Protein AF-A0A2K6TNB4-F1 (afdb_monomer)

Sequence (108 aa):
MKGDYFQYLAEVACETFDICRKDATPHPICLGLALNFSVFYYETLNNPELAYRLAMTAFDEAIVELDILNEDAYKDSTLIMQLLRDNLTLWTSDSAGEACDAAEGTEN

pLDDT: mean 72.04, std 14.82, range [33.03, 90.25]

Secondary structure (DSSP, 8-state):
-HHHHHHHHHHHHHHHHHHHHHTT---HHHHHHHHHHHHHHHHTT--HHHHHHHHHHHHHHHHHHGGGS-HHHHHHHHHHHHHHHHHHHHHHHHHHHHTSSSSS----

InterPro domains:
  IPR000308 14-3-3 protein [PR00305] (11-37)
  IPR000308 14-3-3 protein [PR00305] (38-64)
  IPR000308 14-3-3 protein [PR00305] (65-94)
  IPR000308 14-3-3 protein [PTHR18860] (1-94)
  IPR023409 14-3-3 protein, conserved site [PS00797] (74-93)
  IPR023410 14-3-3 domain [PF00244] (24-92)
  IPR023410 14-3-3 domain [SM00101] (1-105)
  IPR036815 14-3-3 domain superfamily [G3DSA:1.20.190.20] (1-104)
  IPR036815 14-3-3 domain superfamily [SSF48445] (1-100)

Organism: Saimiri boliviensis boliviensis (NCBI:txid39432)

Radius of gyration: 16.85 Å; Cα contacts (8 Å, |Δi|>4): 67; chains: 1; bounding box: 38×27×59 Å

Foldseek 3Di:
DVVVVVVVVVVVLVVLLVVCVVVPDCFLVSLVSLLVVLVCCVPVVVNNPVSLVSLVVSLVVLVVCLVVDDPVRNVSSVVSSVSSVVVNVVSVVVVVVVVPPPPPDDDD

Structure (mmCIF, N/CA/C/O backbone):
data_AF-A0A2K6TNB4-F1
#
_entry.id   AF-A0A2K6TNB4-F1
#
loop_
_atom_site.group_PDB
_atom_site.id
_atom_site.type_symbol
_atom_site.label_atom_id
_atom_site.label_alt_id
_atom_site.label_comp_id
_atom_site.label_asym_id
_atom_site.label_entity_id
_atom_site.label_seq_id
_atom_site.pdbx_PDB_ins_code
_atom_site.Cartn_x
_atom_site.Cartn_y
_atom_site.Cartn_z
_atom_site.occupancy
_atom_site.B_iso_or_equiv
_atom_site.auth_seq_id
_atom_site.auth_comp_id
_atom_site.auth_asym_id
_atom_site.auth_atom_id
_atom_site.pdbx_PDB_model_num
ATOM 1 N N . MET A 1 1 ? -22.217 16.832 3.959 1.00 54.66 1 MET A N 1
ATOM 2 C CA . MET A 1 1 ? -21.052 17.738 3.836 1.00 54.66 1 MET A CA 1
ATOM 3 C C . MET A 1 1 ? -19.722 17.060 4.151 1.00 54.66 1 MET A C 1
ATOM 5 O O . MET A 1 1 ? -18.862 17.121 3.292 1.00 54.66 1 MET A O 1
ATOM 9 N N . LYS A 1 2 ? -19.513 16.400 5.307 1.00 49.31 2 LYS A N 1
ATOM 10 C CA . LYS A 1 2 ? -18.299 15.571 5.510 1.00 49.31 2 LYS A CA 1
ATOM 11 C C . LYS A 1 2 ? -18.355 14.250 4.724 1.00 49.31 2 LYS A C 1
ATOM 13 O O . LYS A 1 2 ? -17.411 13.944 4.017 1.00 49.31 2 LYS A O 1
ATOM 18 N N . GLY A 1 3 ? -19.481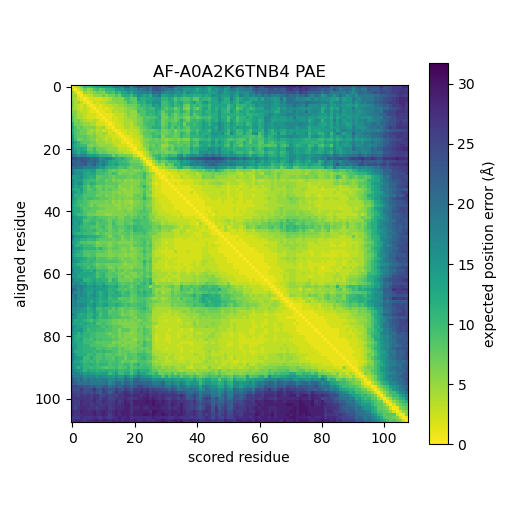 13.529 4.772 1.00 56.03 3 GLY A N 1
ATOM 19 C CA . GLY A 1 3 ? -19.648 12.240 4.075 1.00 56.03 3 GLY A CA 1
ATOM 20 C C . GLY A 1 3 ? -19.425 12.303 2.560 1.00 56.03 3 GLY A C 1
ATOM 21 O O . GLY A 1 3 ? -18.726 11.457 2.020 1.00 56.03 3 GLY A O 1
ATOM 22 N N . ASP A 1 4 ? -19.919 13.355 1.901 1.00 59.84 4 ASP A N 1
ATOM 23 C CA . ASP A 1 4 ? -19.806 13.512 0.443 1.00 59.84 4 ASP A CA 1
ATOM 24 C C . ASP A 1 4 ? -18.353 13.730 -0.015 1.00 59.84 4 ASP A C 1
ATOM 26 O O . ASP A 1 4 ? -17.948 13.224 -1.055 1.00 59.84 4 ASP A O 1
ATOM 30 N N . TYR A 1 5 ? -17.539 14.430 0.786 1.00 63.41 5 TYR A N 1
ATOM 31 C CA . TYR A 1 5 ? -16.116 14.649 0.495 1.00 63.41 5 TYR A CA 1
ATOM 32 C C . TYR A 1 5 ? -15.309 13.349 0.600 1.00 63.41 5 TYR A C 1
ATOM 34 O O . TYR A 1 5 ? -14.402 13.100 -0.189 1.00 63.41 5 TYR A O 1
ATOM 42 N N . PHE A 1 6 ? -15.669 12.495 1.558 1.00 60.25 6 PHE A N 1
ATOM 43 C CA . PHE A 1 6 ? -15.020 11.205 1.768 1.00 60.25 6 PHE A CA 1
ATOM 44 C C . PHE A 1 6 ? -15.434 10.157 0.740 1.00 60.25 6 PHE A C 1
ATOM 46 O O . PHE A 1 6 ? -14.605 9.356 0.319 1.00 60.25 6 PHE A O 1
ATOM 53 N N . GLN A 1 7 ? -16.694 10.182 0.311 1.00 62.06 7 GLN A N 1
ATOM 54 C CA . GLN A 1 7 ? -17.187 9.308 -0.745 1.00 62.06 7 GLN A CA 1
ATOM 55 C C . GLN A 1 7 ? -16.596 9.706 -2.102 1.00 62.06 7 GLN A C 1
ATOM 57 O O . GLN A 1 7 ? -16.140 8.835 -2.833 1.00 62.06 7 GLN A O 1
ATOM 62 N N . TYR A 1 8 ? -16.473 11.011 -2.367 1.00 66.31 8 TYR A N 1
ATOM 63 C CA . TYR A 1 8 ? -15.747 11.533 -3.524 1.00 66.31 8 TYR A CA 1
ATOM 64 C C . TYR A 1 8 ? -14.266 11.132 -3.506 1.00 66.31 8 TYR A C 1
ATOM 66 O O . TYR A 1 8 ? -13.747 10.665 -4.508 1.00 66.31 8 TYR A O 1
ATOM 74 N N . LEU A 1 9 ? -13.579 11.243 -2.363 1.00 61.88 9 LEU A N 1
ATOM 75 C CA . LEU A 1 9 ? -12.187 10.792 -2.238 1.00 61.88 9 LEU A CA 1
ATOM 76 C C . LEU A 1 9 ? -12.029 9.282 -2.442 1.00 61.88 9 LEU A C 1
ATOM 78 O O . LEU A 1 9 ? -11.038 8.865 -3.029 1.00 61.88 9 LEU A O 1
ATOM 82 N N . ALA A 1 10 ? -12.989 8.474 -1.985 1.00 61.94 10 ALA A N 1
ATOM 83 C CA . ALA A 1 10 ? -12.990 7.029 -2.196 1.00 61.94 10 ALA A CA 1
ATOM 84 C C . ALA A 1 10 ? -13.210 6.650 -3.665 1.00 61.94 10 ALA A C 1
ATOM 86 O O . ALA A 1 10 ? -12.543 5.760 -4.188 1.00 61.94 10 ALA A O 1
ATOM 87 N N . GLU A 1 11 ? -14.130 7.344 -4.328 1.00 64.81 11 GLU A N 1
ATOM 88 C CA . GLU A 1 11 ? -14.423 7.170 -5.747 1.00 64.81 11 GLU A CA 1
ATOM 89 C C . GLU A 1 11 ? -13.221 7.597 -6.597 1.00 64.81 11 GLU A C 1
ATOM 91 O O . GLU A 1 11 ? -12.732 6.807 -7.398 1.00 64.81 11 GLU A O 1
ATOM 96 N N . VAL A 1 12 ? -12.635 8.764 -6.306 1.00 64.12 12 VAL A N 1
ATOM 97 C CA . VAL A 1 12 ? -11.394 9.241 -6.935 1.00 64.12 12 VAL A CA 1
ATOM 98 C C . VAL A 1 12 ? -10.226 8.294 -6.661 1.00 64.12 12 VAL A C 1
ATOM 100 O O . VAL A 1 12 ? -9.428 8.051 -7.559 1.00 64.12 12 VAL A O 1
ATOM 103 N N . ALA A 1 13 ? -10.095 7.724 -5.460 1.00 62.69 13 ALA A N 1
ATOM 104 C CA . ALA A 1 13 ? -9.044 6.748 -5.164 1.00 62.69 13 ALA A CA 1
ATOM 105 C C . ALA A 1 13 ? -9.195 5.486 -6.019 1.00 62.69 13 ALA A C 1
ATOM 107 O O . ALA A 1 13 ? -8.214 5.013 -6.587 1.00 62.69 13 ALA A O 1
ATOM 108 N N . CYS A 1 14 ? -10.421 4.975 -6.145 1.00 63.50 14 CYS A N 1
ATOM 109 C CA . CYS A 1 14 ? -10.723 3.812 -6.970 1.00 63.50 14 CYS A CA 1
ATOM 110 C C . CYS A 1 14 ? -10.457 4.106 -8.451 1.00 63.50 14 CYS A C 1
ATOM 112 O O . CYS A 1 14 ? -9.791 3.318 -9.113 1.00 63.50 14 CYS A O 1
ATOM 114 N N . GLU A 1 15 ? -10.863 5.282 -8.935 1.00 61.56 15 GLU A N 1
ATOM 115 C CA . GLU A 1 15 ? -10.576 5.742 -10.295 1.00 61.56 15 GLU A CA 1
ATOM 116 C C . GLU A 1 15 ? -9.076 5.914 -10.545 1.00 61.56 15 GLU A C 1
ATOM 118 O O . GLU A 1 15 ? -8.575 5.483 -11.578 1.00 61.56 15 GLU A O 1
ATOM 123 N N . THR A 1 16 ? -8.328 6.504 -9.609 1.00 61.91 16 THR A N 1
ATOM 124 C CA . THR A 1 16 ? -6.881 6.726 -9.777 1.00 61.91 16 THR A CA 1
ATOM 125 C C . THR A 1 16 ? -6.116 5.405 -9.730 1.00 61.91 16 THR A C 1
ATOM 127 O O . THR A 1 16 ? -5.172 5.209 -10.494 1.00 61.91 16 THR A O 1
ATOM 130 N N . PHE A 1 17 ? -6.554 4.473 -8.883 1.00 65.81 17 PHE A N 1
ATOM 131 C CA . PHE A 1 17 ? -6.022 3.117 -8.833 1.00 65.81 17 PHE A CA 1
ATOM 132 C C . PHE A 1 17 ? -6.339 2.349 -10.124 1.00 65.81 17 PHE A C 1
ATOM 134 O O . PHE A 1 17 ? -5.450 1.735 -10.705 1.00 65.81 17 PHE A O 1
ATOM 141 N N . ASP A 1 18 ? -7.562 2.465 -10.649 1.00 65.38 18 ASP A N 1
ATOM 142 C CA . ASP A 1 18 ? -7.949 1.888 -11.940 1.00 65.38 18 ASP A CA 1
ATOM 143 C C . ASP A 1 18 ? -7.181 2.505 -13.118 1.00 65.38 18 ASP A C 1
ATOM 145 O O . ASP A 1 18 ? -6.876 1.796 -14.078 1.00 65.38 18 ASP A O 1
ATOM 149 N N . ILE A 1 19 ? -6.843 3.798 -13.061 1.00 62.19 19 ILE A N 1
ATOM 150 C CA . ILE A 1 19 ? -5.979 4.466 -14.046 1.00 62.19 19 ILE A CA 1
ATOM 151 C C . ILE A 1 19 ? -4.563 3.885 -13.976 1.00 62.19 19 ILE A C 1
ATOM 153 O O . ILE A 1 19 ? -4.037 3.469 -15.006 1.00 62.19 19 ILE A O 1
ATOM 157 N N . CYS A 1 20 ? -3.986 3.759 -12.777 1.00 63.62 20 CYS A N 1
ATOM 158 C CA . CYS A 1 20 ? -2.696 3.091 -12.576 1.00 63.62 20 CYS A CA 1
ATOM 159 C C . CYS A 1 20 ? -2.703 1.642 -13.091 1.00 63.62 20 CYS A C 1
ATOM 161 O O . CYS A 1 20 ? -1.736 1.199 -13.706 1.00 63.62 20 CYS A O 1
ATOM 163 N N . ARG A 1 21 ? -3.818 0.925 -12.911 1.00 62.00 21 ARG A N 1
ATOM 164 C CA . ARG A 1 21 ? -3.994 -0.452 -13.387 1.00 62.00 21 ARG A CA 1
ATOM 165 C C . ARG A 1 21 ? -4.194 -0.546 -14.903 1.00 62.00 21 ARG A C 1
ATOM 167 O O . ARG A 1 21 ? -3.823 -1.545 -15.514 1.00 62.00 21 ARG A O 1
ATOM 174 N N . LYS A 1 22 ? -4.792 0.475 -15.527 1.00 62.31 22 LYS A N 1
ATOM 175 C CA . LYS A 1 22 ? -5.023 0.545 -16.981 1.00 62.31 22 LYS A CA 1
ATOM 176 C C . LYS A 1 22 ? -3.797 0.978 -17.772 1.00 62.31 22 LYS A C 1
ATOM 178 O O . LYS A 1 22 ? -3.605 0.455 -18.865 1.00 62.31 22 LYS A O 1
ATOM 183 N N . ASP A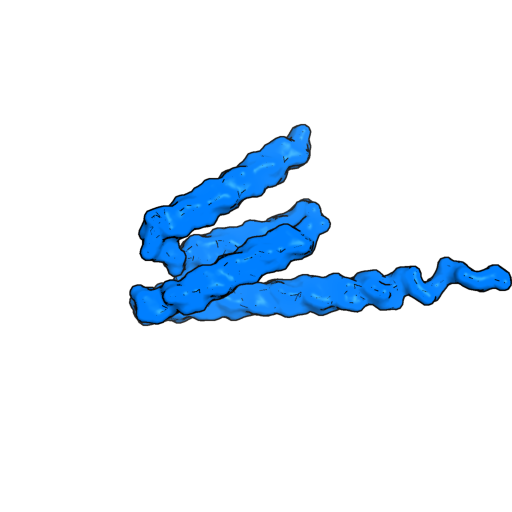 1 23 ? -2.993 1.895 -17.240 1.00 56.38 23 ASP A N 1
ATOM 184 C CA . ASP A 1 23 ? -1.754 2.348 -17.888 1.00 56.38 23 ASP A CA 1
ATOM 185 C C . ASP A 1 23 ? -0.569 1.380 -17.676 1.00 56.38 23 ASP A C 1
ATOM 187 O O . ASP A 1 23 ? 0.551 1.657 -18.105 1.00 56.38 23 ASP A O 1
ATOM 191 N N . ALA A 1 24 ? -0.838 0.199 -17.098 1.00 51.47 24 ALA A N 1
ATOM 192 C CA . ALA A 1 24 ? -0.004 -1.008 -17.143 1.00 51.47 24 ALA A CA 1
ATOM 193 C C . ALA A 1 24 ? 1.456 -0.826 -16.696 1.00 51.47 24 ALA A C 1
ATOM 195 O O . ALA A 1 24 ? 2.337 -1.569 -17.119 1.00 51.47 24 ALA A O 1
ATOM 196 N N . THR A 1 25 ? 1.717 0.172 -15.855 1.00 52.34 25 THR A N 1
ATOM 197 C CA . THR A 1 25 ? 2.972 0.285 -15.120 1.00 52.34 25 THR A CA 1
ATOM 198 C C . THR A 1 25 ? 2.653 0.816 -13.721 1.00 52.34 25 THR A C 1
ATOM 200 O O . THR A 1 25 ? 2.420 2.017 -13.557 1.00 52.34 25 THR A O 1
ATOM 203 N N . PRO A 1 26 ? 2.622 -0.038 -12.683 1.00 57.03 26 PRO A N 1
ATOM 204 C CA . PRO A 1 26 ? 2.621 0.367 -11.292 1.00 57.03 26 PRO A CA 1
ATOM 205 C C . PRO A 1 26 ? 3.989 0.982 -11.018 1.00 57.03 26 PRO A C 1
ATOM 207 O O . PRO A 1 26 ? 4.935 0.372 -10.530 1.00 57.03 26 PRO A O 1
ATOM 210 N N . HIS A 1 27 ? 4.094 2.242 -11.418 1.00 65.44 27 HIS A N 1
ATOM 211 C CA . HIS A 1 27 ? 5.222 3.091 -11.130 1.00 65.44 27 HIS A CA 1
ATOM 212 C C . HIS A 1 27 ? 5.244 3.331 -9.612 1.00 65.44 27 HIS A C 1
ATOM 214 O O . HIS A 1 27 ? 4.173 3.416 -9.000 1.00 65.44 27 HIS A O 1
ATOM 220 N N . PRO A 1 28 ? 6.416 3.566 -9.000 1.00 71.94 28 PRO A N 1
ATOM 221 C CA . PRO A 1 28 ? 6.539 3.998 -7.605 1.00 71.94 28 PRO A CA 1
ATOM 222 C C . PRO A 1 28 ? 5.534 5.086 -7.176 1.00 71.94 28 PRO A C 1
ATOM 224 O O . PRO A 1 28 ? 5.124 5.160 -6.024 1.00 71.94 28 PRO A O 1
ATOM 227 N N . ILE A 1 29 ? 5.076 5.912 -8.120 1.00 74.06 29 ILE A N 1
ATOM 228 C CA . ILE A 1 29 ? 4.080 6.965 -7.905 1.00 74.06 29 ILE A CA 1
ATOM 229 C C . ILE A 1 29 ? 2.699 6.379 -7.564 1.00 74.06 29 ILE A C 1
ATOM 231 O O . ILE A 1 29 ? 2.055 6.859 -6.636 1.00 74.06 29 ILE A O 1
ATOM 235 N N . CYS A 1 30 ? 2.257 5.333 -8.267 1.00 76.44 30 CYS A N 1
ATOM 236 C CA . CYS A 1 30 ? 0.986 4.645 -8.019 1.00 76.44 30 CYS A CA 1
ATOM 237 C C . CYS A 1 30 ? 0.993 3.918 -6.668 1.00 76.44 30 CYS A C 1
ATOM 239 O O . CYS A 1 30 ? 0.050 4.036 -5.887 1.00 76.44 30 CYS A O 1
ATOM 241 N N . LEU A 1 31 ? 2.104 3.244 -6.363 1.00 78.31 31 LEU A N 1
ATOM 242 C CA . LEU A 1 31 ? 2.375 2.619 -5.066 1.00 78.31 31 LEU A CA 1
ATOM 243 C C . LEU A 1 31 ? 2.333 3.643 -3.923 1.00 78.31 31 LEU A C 1
ATOM 245 O O . LEU A 1 31 ? 1.666 3.428 -2.911 1.00 78.31 31 LEU A O 1
ATOM 249 N N . GLY A 1 32 ? 2.993 4.791 -4.103 1.00 80.25 32 GLY A N 1
ATOM 250 C CA . GLY A 1 32 ? 2.975 5.887 -3.135 1.00 80.25 32 GLY A CA 1
ATOM 251 C C . GLY A 1 32 ? 1.582 6.493 -2.949 1.00 80.25 32 GLY A C 1
ATOM 252 O O . GLY A 1 32 ? 1.212 6.876 -1.839 1.00 80.25 32 GLY A O 1
ATOM 253 N N . LEU A 1 33 ? 0.773 6.534 -4.010 1.00 80.81 33 LEU A N 1
ATOM 254 C CA . LEU A 1 33 ? -0.610 6.993 -3.931 1.00 80.81 33 LEU A CA 1
ATOM 255 C C . LEU A 1 33 ? -1.461 6.040 -3.084 1.00 80.81 33 LEU A C 1
ATOM 257 O O . LEU A 1 33 ? -2.164 6.489 -2.179 1.00 80.81 33 LEU A O 1
ATOM 261 N N . ALA A 1 34 ? -1.355 4.733 -3.334 1.00 82.56 34 ALA A N 1
ATOM 262 C CA . ALA A 1 34 ? -2.061 3.718 -2.561 1.00 82.56 34 ALA A CA 1
ATOM 263 C C . ALA A 1 34 ? -1.648 3.739 -1.080 1.00 82.56 34 ALA A C 1
ATOM 265 O O . ALA A 1 34 ? -2.508 3.689 -0.199 1.00 82.56 34 ALA A O 1
ATOM 266 N N . LEU A 1 35 ? -0.354 3.919 -0.794 1.00 85.00 35 LEU A N 1
ATOM 267 C CA . LEU A 1 35 ? 0.146 4.120 0.566 1.00 85.00 35 LEU A CA 1
ATOM 268 C C . LEU A 1 35 ? -0.534 5.320 1.241 1.00 85.00 35 LEU A C 1
ATOM 270 O O . LEU A 1 35 ? -1.131 5.163 2.305 1.00 85.00 35 LEU A O 1
ATOM 274 N N . ASN A 1 36 ? -0.520 6.495 0.611 1.00 85.69 36 ASN A N 1
ATOM 275 C CA . ASN A 1 36 ? -1.128 7.699 1.185 1.00 85.69 36 ASN A CA 1
ATOM 276 C C . ASN A 1 36 ? -2.633 7.529 1.441 1.00 85.69 36 ASN A C 1
ATOM 278 O O . ASN A 1 36 ? -3.140 7.962 2.476 1.00 85.69 36 ASN A O 1
ATOM 282 N N . PHE A 1 37 ? -3.347 6.864 0.530 1.00 79.88 37 PHE A N 1
ATOM 283 C CA . PHE A 1 37 ? -4.769 6.583 0.712 1.00 79.88 37 PHE A CA 1
ATOM 284 C C . PHE A 1 37 ? -5.030 5.578 1.831 1.00 79.88 37 PHE A C 1
ATOM 286 O O . PHE A 1 37 ? -5.960 5.776 2.609 1.00 79.88 37 PHE A O 1
ATOM 293 N N . SER A 1 38 ? -4.213 4.534 1.959 1.00 83.56 38 SER A N 1
ATOM 294 C CA . SER A 1 38 ? -4.363 3.562 3.046 1.00 83.56 38 SER A CA 1
ATOM 295 C C . SER A 1 38 ? -4.213 4.226 4.422 1.00 83.56 38 SER A C 1
ATOM 297 O O . SER A 1 38 ? -5.061 4.034 5.291 1.00 83.56 38 SER A O 1
ATOM 299 N N . VAL A 1 39 ? -3.231 5.122 4.580 1.00 85.94 39 VAL A N 1
ATOM 300 C CA . VAL A 1 39 ? -3.057 5.931 5.799 1.00 85.94 39 VAL A CA 1
ATOM 301 C C . VAL A 1 39 ? -4.245 6.870 6.011 1.00 85.94 39 VAL A C 1
ATOM 303 O O . VAL A 1 39 ? -4.751 6.971 7.123 1.00 85.94 39 VAL A O 1
ATOM 306 N N . PHE A 1 40 ? -4.760 7.504 4.954 1.00 82.12 40 PHE A N 1
ATOM 307 C CA . PHE A 1 40 ? -5.951 8.352 5.050 1.00 82.12 40 PHE A CA 1
ATOM 308 C C . PHE A 1 40 ? -7.182 7.580 5.551 1.00 82.12 40 PHE A C 1
ATOM 310 O O . PHE A 1 40 ? -7.917 8.075 6.409 1.00 82.12 40 PHE A O 1
ATOM 317 N N . TYR A 1 41 ? -7.403 6.357 5.061 1.00 79.81 41 TYR A N 1
ATOM 318 C CA . TYR A 1 41 ? -8.498 5.513 5.538 1.00 79.81 41 TYR A CA 1
ATOM 319 C C . TYR A 1 41 ? -8.346 5.127 7.010 1.00 79.81 41 TYR A C 1
ATOM 321 O O . TYR A 1 41 ? -9.342 5.115 7.740 1.00 79.81 41 TYR A O 1
ATOM 329 N N . TYR A 1 42 ? -7.114 4.862 7.442 1.00 82.56 42 TYR A N 1
ATOM 330 C CA . TYR A 1 42 ? -6.809 4.519 8.824 1.00 82.56 42 TYR A CA 1
ATOM 331 C C . TYR A 1 42 ? -6.981 5.730 9.753 1.00 82.56 42 TYR A C 1
ATOM 333 O O . TYR A 1 42 ? -7.823 5.710 10.644 1.00 82.56 42 TYR A O 1
ATOM 341 N N . GLU A 1 43 ? -6.253 6.821 9.503 1.00 82.69 43 GLU A N 1
ATOM 342 C CA . GLU A 1 43 ? -6.163 7.969 10.416 1.00 82.69 43 GLU A CA 1
ATOM 343 C C . GLU A 1 43 ? -7.338 8.947 10.304 1.00 82.69 43 GLU A C 1
ATOM 345 O O . GLU A 1 43 ? -7.758 9.537 11.297 1.00 82.69 43 GLU A O 1
ATOM 350 N N . THR A 1 44 ? -7.867 9.170 9.095 1.00 80.06 44 THR A N 1
ATOM 351 C CA . THR A 1 44 ? -8.902 10.198 8.878 1.00 80.06 44 THR A CA 1
ATOM 352 C C . THR A 1 44 ? -10.310 9.620 8.904 1.00 80.06 44 THR A C 1
ATOM 354 O O . THR A 1 44 ? -11.230 10.252 9.428 1.00 80.06 44 THR A O 1
ATOM 357 N N . LEU A 1 45 ? -10.497 8.436 8.319 1.00 76.12 45 LEU A N 1
ATOM 358 C CA . LEU A 1 45 ? -11.807 7.791 8.218 1.00 76.12 45 LEU A CA 1
ATOM 359 C C . LEU A 1 45 ? -12.079 6.765 9.315 1.00 76.12 45 LEU A C 1
ATOM 361 O O . LEU A 1 45 ? -13.207 6.276 9.390 1.00 76.12 45 LEU A O 1
ATOM 365 N N . ASN A 1 46 ? -11.083 6.468 10.158 1.00 78.44 46 ASN A N 1
ATOM 366 C CA . ASN A 1 46 ? -11.170 5.480 11.231 1.00 78.44 46 ASN A CA 1
ATOM 367 C C . ASN A 1 46 ? -11.739 4.138 10.729 1.00 78.44 46 ASN A C 1
ATOM 369 O O . ASN A 1 46 ? -12.551 3.497 11.399 1.00 78.44 46 ASN A O 1
ATOM 373 N N . ASN A 1 47 ? -11.365 3.761 9.499 1.00 76.69 47 ASN A N 1
ATOM 374 C CA . ASN A 1 47 ? -11.812 2.549 8.824 1.00 76.69 47 ASN A CA 1
ATOM 375 C C . ASN A 1 47 ? -10.598 1.649 8.530 1.00 76.69 47 ASN A C 1
ATOM 377 O O . ASN A 1 47 ? -10.102 1.621 7.395 1.00 76.69 47 ASN A O 1
ATOM 381 N N . PRO A 1 48 ? -10.102 0.931 9.554 1.00 78.56 48 PRO A N 1
ATOM 382 C CA . PRO A 1 48 ? -8.885 0.132 9.449 1.00 78.56 48 PRO A CA 1
ATOM 383 C C . PRO A 1 48 ? -9.032 -1.041 8.473 1.00 78.56 48 PRO A C 1
ATOM 385 O O . PRO A 1 48 ? -8.080 -1.377 7.779 1.00 78.56 48 PRO A O 1
ATOM 388 N N . GLU A 1 49 ? -10.232 -1.611 8.344 1.00 78.31 49 GLU A N 1
ATOM 389 C CA . GLU A 1 49 ? -10.512 -2.717 7.419 1.00 78.31 49 GLU A CA 1
ATOM 390 C C . GLU A 1 49 ? -10.258 -2.310 5.961 1.00 78.31 49 GLU A C 1
ATOM 392 O O . GLU A 1 49 ? -9.600 -3.018 5.195 1.00 78.31 49 GLU A O 1
ATOM 397 N N . LEU A 1 50 ? -10.757 -1.137 5.563 1.00 75.94 50 LEU A N 1
ATOM 398 C CA . LEU A 1 50 ? -10.593 -0.668 4.192 1.00 75.94 50 LEU A CA 1
ATOM 399 C C . LEU A 1 50 ? -9.161 -0.186 3.919 1.00 75.94 50 LEU A C 1
ATOM 401 O O . LEU A 1 50 ? -8.640 -0.441 2.833 1.00 75.94 50 LEU A O 1
ATOM 405 N N . ALA A 1 51 ? -8.507 0.431 4.910 1.00 80.94 51 ALA A N 1
ATOM 406 C CA . ALA A 1 51 ? -7.084 0.769 4.855 1.00 80.94 51 ALA A CA 1
ATOM 407 C C . ALA A 1 51 ? -6.213 -0.476 4.628 1.00 80.94 51 ALA A C 1
ATOM 409 O O . ALA A 1 51 ? -5.370 -0.491 3.729 1.00 80.94 51 ALA A O 1
ATOM 410 N N . TYR A 1 52 ? -6.473 -1.537 5.397 1.00 81.94 52 TYR A N 1
ATOM 411 C CA . TYR A 1 52 ? -5.756 -2.805 5.324 1.00 81.94 52 TYR A CA 1
ATOM 412 C C . TYR A 1 52 ? -5.926 -3.470 3.957 1.00 81.94 52 TYR A C 1
ATOM 414 O O . TYR A 1 52 ? -4.942 -3.828 3.313 1.00 81.94 52 TYR A O 1
ATOM 422 N N . ARG A 1 53 ? -7.167 -3.563 3.460 1.00 79.56 53 ARG A N 1
ATOM 423 C CA . ARG A 1 53 ? -7.453 -4.131 2.134 1.00 79.56 53 ARG A CA 1
ATOM 424 C C . ARG A 1 53 ? -6.772 -3.364 1.003 1.00 79.56 53 ARG A C 1
ATOM 426 O O . ARG A 1 53 ? -6.270 -3.986 0.066 1.00 79.56 53 ARG A O 1
ATOM 433 N N . LEU A 1 54 ? -6.756 -2.034 1.078 1.00 80.94 54 LEU A N 1
ATOM 434 C CA . LEU A 1 54 ? -6.143 -1.186 0.056 1.00 80.94 54 LEU A CA 1
ATOM 435 C C . LEU A 1 54 ? -4.616 -1.328 0.059 1.00 80.94 54 LEU A C 1
ATOM 437 O O . LEU A 1 54 ? -4.020 -1.524 -0.999 1.00 80.94 54 LEU A O 1
ATOM 441 N N . ALA A 1 55 ? -3.996 -1.322 1.241 1.00 83.62 55 ALA A N 1
ATOM 442 C CA . ALA A 1 55 ? -2.563 -1.557 1.391 1.00 83.62 55 ALA A CA 1
ATOM 443 C C . ALA A 1 55 ? -2.144 -2.974 0.958 1.00 83.62 55 ALA A C 1
ATOM 445 O O . ALA A 1 55 ? -1.137 -3.115 0.269 1.00 83.62 55 ALA A O 1
ATOM 446 N N . MET A 1 56 ? -2.924 -4.012 1.292 1.00 82.75 56 MET A N 1
ATOM 447 C CA . MET A 1 56 ? -2.677 -5.384 0.825 1.00 82.75 56 MET A CA 1
ATOM 448 C C . MET A 1 56 ? -2.747 -5.499 -0.696 1.00 82.75 56 MET A C 1
ATOM 450 O O . MET A 1 56 ? -1.835 -6.040 -1.309 1.00 82.75 56 MET A O 1
ATOM 454 N N . THR A 1 57 ? -3.805 -4.961 -1.308 1.00 81.75 57 THR A N 1
ATOM 455 C CA . THR A 1 57 ? -3.986 -5.032 -2.767 1.00 81.75 57 THR A CA 1
ATOM 456 C C . THR A 1 57 ? -2.824 -4.348 -3.488 1.00 81.75 57 THR A C 1
ATOM 458 O O . THR A 1 57 ? -2.253 -4.915 -4.412 1.00 81.75 57 THR A O 1
ATOM 461 N N . ALA A 1 58 ? -2.418 -3.163 -3.021 1.00 81.62 58 ALA A N 1
ATOM 462 C CA . ALA A 1 58 ? -1.280 -2.442 -3.584 1.00 81.62 58 ALA A CA 1
ATOM 463 C C . ALA A 1 58 ? 0.049 -3.196 -3.415 1.00 81.62 58 ALA A C 1
ATOM 465 O O . ALA A 1 58 ? 0.903 -3.142 -4.296 1.00 81.62 58 ALA A O 1
ATOM 466 N N . PHE A 1 59 ? 0.225 -3.903 -2.297 1.00 83.56 59 PHE A N 1
ATOM 467 C CA . PHE A 1 59 ? 1.408 -4.720 -2.049 1.00 83.56 59 PHE A CA 1
ATOM 468 C C . PHE A 1 59 ? 1.468 -5.939 -2.980 1.00 83.56 59 PHE A C 1
ATOM 470 O O . PHE A 1 59 ? 2.510 -6.196 -3.579 1.00 83.56 59 PHE A O 1
ATOM 477 N N . ASP A 1 60 ? 0.354 -6.656 -3.145 1.00 82.75 60 ASP A N 1
ATOM 478 C CA . ASP A 1 60 ? 0.274 -7.833 -4.016 1.00 82.75 60 ASP A CA 1
ATOM 479 C C . ASP A 1 60 ? 0.466 -7.464 -5.493 1.00 82.75 60 ASP A C 1
ATOM 481 O O . ASP A 1 60 ? 1.207 -8.136 -6.211 1.00 82.75 60 ASP A O 1
ATOM 485 N N . GLU A 1 61 ? -0.143 -6.367 -5.951 1.00 78.56 61 GLU A N 1
ATOM 486 C CA . GLU A 1 61 ? 0.043 -5.877 -7.323 1.00 78.56 61 GLU A CA 1
ATOM 487 C C . GLU A 1 61 ? 1.489 -5.428 -7.577 1.00 78.56 61 GLU A C 1
ATOM 489 O O . GLU A 1 61 ? 2.054 -5.719 -8.632 1.00 78.56 61 GLU A O 1
ATOM 494 N N . ALA A 1 62 ? 2.135 -4.803 -6.590 1.00 79.62 62 ALA A N 1
ATOM 495 C CA . ALA A 1 62 ? 3.540 -4.426 -6.690 1.00 79.62 62 ALA A CA 1
ATOM 496 C C . ALA A 1 62 ? 4.481 -5.633 -6.825 1.00 79.62 62 ALA A C 1
ATOM 498 O O . ALA A 1 62 ? 5.460 -5.557 -7.565 1.00 79.62 62 ALA A O 1
ATOM 499 N N . ILE A 1 63 ? 4.184 -6.759 -6.163 1.00 83.69 63 ILE A N 1
ATOM 500 C CA . ILE A 1 63 ? 4.966 -8.001 -6.305 1.00 83.69 63 ILE A CA 1
ATOM 501 C C . ILE A 1 63 ? 4.944 -8.512 -7.743 1.00 83.69 63 ILE A C 1
ATOM 503 O O . ILE A 1 63 ? 5.979 -8.939 -8.249 1.00 83.69 63 ILE A O 1
ATOM 507 N N . VAL A 1 64 ? 3.782 -8.476 -8.397 1.00 81.94 64 VAL A N 1
ATOM 508 C CA . VAL A 1 64 ? 3.615 -9.013 -9.756 1.00 81.94 64 VAL A CA 1
ATOM 509 C C . VAL A 1 64 ? 4.462 -8.246 -10.773 1.00 81.94 64 VAL A C 1
ATOM 511 O O . VAL A 1 64 ? 4.951 -8.835 -11.735 1.00 81.94 64 VAL A O 1
ATOM 514 N N . GLU A 1 65 ? 4.657 -6.948 -10.558 1.00 74.19 65 GLU A N 1
ATOM 515 C CA . GLU A 1 65 ? 5.309 -6.066 -11.528 1.00 74.19 65 GLU A CA 1
ATOM 516 C C . GLU A 1 65 ? 6.739 -5.659 -11.149 1.00 74.19 65 GLU A C 1
ATOM 518 O O . GLU A 1 65 ? 7.461 -5.105 -11.976 1.00 74.19 65 GLU A O 1
ATOM 523 N N . LEU A 1 66 ? 7.205 -5.999 -9.942 1.00 80.19 66 LEU A N 1
ATOM 524 C CA . LEU A 1 66 ? 8.584 -5.759 -9.501 1.00 80.19 66 LEU A CA 1
ATOM 525 C C . LEU A 1 66 ? 9.632 -6.295 -10.492 1.00 80.19 66 LEU A C 1
ATOM 527 O O . LEU A 1 66 ? 10.666 -5.658 -10.689 1.00 80.19 66 LEU A O 1
ATOM 531 N N . ASP A 1 67 ? 9.343 -7.419 -11.151 1.00 80.75 67 ASP A N 1
ATOM 532 C CA . ASP A 1 67 ? 10.248 -8.075 -12.103 1.00 80.75 67 ASP A CA 1
ATOM 533 C C . ASP A 1 67 ? 10.413 -7.319 -13.437 1.00 80.75 67 ASP A C 1
ATOM 535 O O . ASP A 1 67 ? 11.348 -7.606 -14.189 1.00 80.75 67 ASP A O 1
ATOM 539 N N . ILE A 1 68 ? 9.530 -6.361 -13.752 1.00 79.94 68 ILE A N 1
ATOM 540 C CA . ILE A 1 68 ? 9.569 -5.596 -15.012 1.00 79.94 68 ILE A CA 1
ATOM 541 C C . ILE A 1 68 ? 10.043 -4.145 -14.838 1.00 79.94 68 ILE A C 1
ATOM 543 O O . ILE A 1 68 ? 10.189 -3.420 -15.827 1.00 79.94 68 ILE A O 1
ATOM 547 N N . LEU A 1 69 ? 10.293 -3.709 -13.601 1.00 78.62 69 LEU A N 1
ATOM 548 C CA . LEU A 1 69 ? 10.740 -2.353 -13.291 1.00 78.62 69 LEU A CA 1
ATOM 549 C C . LEU A 1 69 ? 12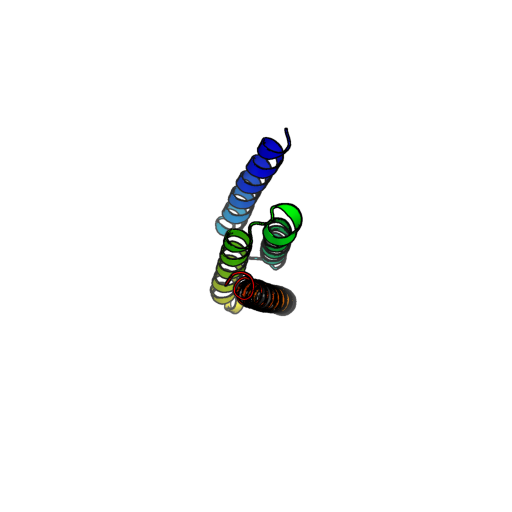.225 -2.139 -13.624 1.00 78.62 69 LEU A C 1
ATOM 551 O O . LEU A 1 69 ? 13.049 -3.052 -13.586 1.00 78.62 69 LEU A O 1
ATOM 555 N N . ASN A 1 70 ? 12.584 -0.888 -13.923 1.00 84.00 70 ASN A N 1
ATOM 556 C CA . ASN A 1 70 ? 13.987 -0.485 -14.034 1.00 84.00 70 ASN A CA 1
ATOM 557 C C . ASN A 1 70 ? 14.651 -0.401 -12.641 1.00 84.00 70 ASN A C 1
ATOM 559 O O . ASN A 1 70 ? 13.967 -0.376 -11.623 1.00 84.00 70 ASN A O 1
ATOM 563 N N . GLU A 1 71 ? 15.985 -0.344 -12.582 1.00 85.56 71 GLU A N 1
ATOM 564 C CA . GLU A 1 71 ? 16.731 -0.412 -11.313 1.00 85.56 71 GLU A CA 1
ATOM 565 C C . GLU A 1 71 ? 16.365 0.708 -10.316 1.00 85.56 71 GLU A C 1
ATOM 567 O O . GLU A 1 71 ? 16.295 0.463 -9.110 1.00 85.56 71 GLU A O 1
ATOM 572 N N . ASP A 1 72 ? 16.101 1.922 -10.804 1.00 84.62 72 ASP A N 1
ATOM 573 C CA . ASP A 1 72 ? 15.735 3.063 -9.956 1.00 84.62 72 ASP A CA 1
ATOM 574 C C . ASP A 1 72 ? 14.300 2.926 -9.423 1.00 84.62 72 ASP A C 1
ATOM 576 O O . ASP A 1 72 ? 14.063 3.026 -8.220 1.00 84.62 72 ASP A O 1
ATOM 580 N N . ALA A 1 73 ? 13.347 2.575 -10.290 1.00 82.62 73 ALA A N 1
ATOM 581 C CA . ALA A 1 73 ? 11.964 2.316 -9.910 1.00 82.62 73 ALA A CA 1
ATOM 582 C C . ALA A 1 73 ? 11.832 1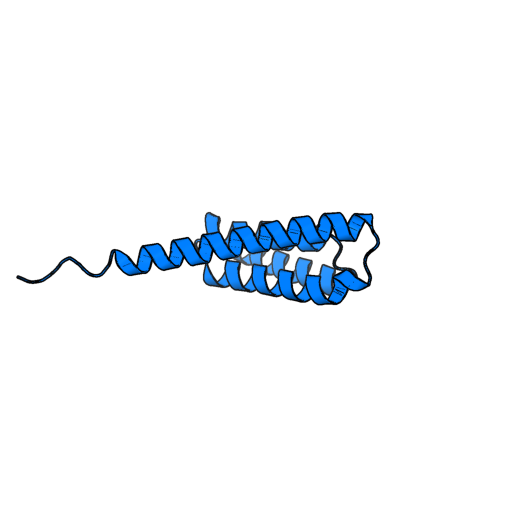.079 -9.014 1.00 82.62 73 ALA A C 1
ATOM 584 O O . ALA A 1 73 ? 10.956 1.044 -8.157 1.00 82.62 73 ALA A O 1
ATOM 585 N N . TYR A 1 74 ? 12.699 0.077 -9.166 1.00 85.88 74 TYR A N 1
ATOM 586 C CA . TYR A 1 74 ? 12.759 -1.086 -8.285 1.00 85.88 74 TYR A CA 1
ATOM 587 C C . TYR A 1 74 ? 13.174 -0.679 -6.864 1.00 85.88 74 TYR A C 1
ATOM 589 O O . TYR A 1 74 ? 12.537 -1.082 -5.889 1.00 85.88 74 TYR A O 1
ATOM 597 N N . LYS A 1 75 ? 14.205 0.166 -6.723 1.00 87.81 75 LYS A N 1
ATOM 598 C CA . LYS A 1 75 ? 14.637 0.697 -5.415 1.00 87.81 75 LYS A CA 1
ATOM 599 C C . LYS A 1 75 ? 13.537 1.526 -4.755 1.00 87.81 75 LYS A C 1
ATOM 601 O O . LYS A 1 75 ? 13.247 1.323 -3.578 1.00 87.81 75 LYS A O 1
ATOM 606 N N . ASP A 1 76 ? 12.881 2.394 -5.517 1.00 87.00 76 ASP A N 1
ATOM 607 C CA . ASP A 1 76 ? 11.793 3.222 -4.993 1.00 87.00 76 ASP A CA 1
ATOM 608 C C . ASP A 1 76 ? 10.559 2.380 -4.633 1.00 87.00 76 ASP A C 1
ATOM 610 O O . ASP A 1 76 ? 9.963 2.563 -3.572 1.00 87.00 76 ASP A O 1
ATOM 614 N N . SER A 1 77 ? 10.196 1.403 -5.466 1.00 85.44 77 SER A N 1
ATOM 615 C CA . SER A 1 77 ? 9.037 0.534 -5.221 1.00 85.44 77 SER A CA 1
ATOM 616 C C . SER A 1 77 ? 9.254 -0.371 -4.015 1.00 85.44 77 SER A C 1
ATOM 618 O O . SER A 1 77 ? 8.369 -0.478 -3.171 1.00 85.44 77 SER A O 1
ATOM 620 N N . THR A 1 78 ? 10.445 -0.960 -3.868 1.00 88.94 78 THR A N 1
ATOM 621 C CA . THR A 1 78 ? 10.785 -1.768 -2.684 1.00 88.94 78 THR A CA 1
ATOM 622 C C . THR A 1 78 ? 1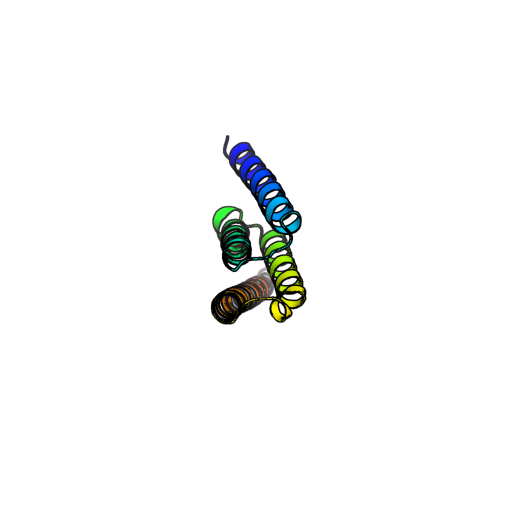0.780 -0.941 -1.398 1.00 88.94 78 THR A C 1
ATOM 624 O O . THR A 1 78 ? 10.310 -1.431 -0.370 1.00 88.94 78 THR A O 1
ATOM 627 N N . LEU A 1 79 ? 11.214 0.324 -1.445 1.00 89.94 79 LEU A N 1
ATOM 628 C CA . LEU A 1 79 ? 11.115 1.239 -0.307 1.00 89.94 79 LEU A CA 1
ATOM 629 C C . LEU A 1 79 ? 9.652 1.510 0.078 1.00 89.94 79 LEU A C 1
ATOM 631 O O . LEU A 1 79 ? 9.298 1.434 1.253 1.00 89.94 79 LEU A O 1
ATOM 635 N N . ILE A 1 80 ? 8.786 1.784 -0.900 1.00 88.25 80 ILE A N 1
ATOM 636 C CA . ILE A 1 80 ? 7.362 2.051 -0.647 1.00 88.25 80 ILE A CA 1
ATOM 637 C C . ILE A 1 80 ? 6.638 0.793 -0.150 1.00 88.25 80 ILE A C 1
ATOM 639 O O . ILE A 1 80 ? 5.820 0.873 0.766 1.00 88.25 80 ILE A O 1
ATOM 643 N N . MET A 1 81 ? 6.966 -0.383 -0.686 1.00 87.38 81 MET A N 1
ATOM 644 C CA . MET A 1 81 ? 6.434 -1.662 -0.206 1.00 87.38 81 MET A CA 1
ATOM 645 C C . MET A 1 81 ? 6.851 -1.961 1.235 1.00 87.38 81 MET A C 1
ATOM 647 O O . MET A 1 81 ? 6.053 -2.496 2.005 1.00 87.38 81 MET A O 1
ATOM 651 N N . GLN A 1 82 ? 8.075 -1.596 1.623 1.00 89.44 82 GLN A N 1
ATOM 652 C CA . GLN A 1 82 ? 8.509 -1.712 3.011 1.00 89.44 82 GLN A CA 1
ATOM 653 C C . GLN A 1 82 ? 7.671 -0.807 3.925 1.00 89.44 82 GLN A C 1
ATOM 655 O O . GLN A 1 82 ? 7.193 -1.275 4.953 1.00 89.44 82 GLN A O 1
ATOM 660 N N . LEU A 1 83 ? 7.403 0.437 3.514 1.00 90.12 83 LEU A N 1
ATOM 661 C CA . LEU A 1 83 ? 6.523 1.347 4.259 1.00 90.12 83 LEU A CA 1
ATOM 662 C C . LEU A 1 83 ? 5.087 0.810 4.372 1.00 90.12 83 LEU A C 1
ATOM 664 O O . LEU A 1 83 ? 4.492 0.876 5.445 1.00 90.12 83 LEU A O 1
ATOM 668 N N . LEU A 1 84 ? 4.537 0.230 3.297 1.00 86.50 84 LEU A N 1
ATOM 669 C CA . LEU A 1 84 ? 3.233 -0.446 3.333 1.00 86.50 84 LEU A CA 1
ATOM 670 C C . LEU A 1 84 ? 3.224 -1.590 4.352 1.00 86.50 84 LEU A C 1
ATOM 672 O O . LEU A 1 84 ? 2.289 -1.706 5.141 1.00 86.50 84 LEU A O 1
ATOM 676 N N . ARG A 1 85 ? 4.272 -2.419 4.371 1.00 88.94 85 ARG A N 1
ATOM 677 C CA . ARG A 1 85 ? 4.406 -3.527 5.324 1.00 88.94 85 ARG A CA 1
ATOM 678 C C . ARG A 1 85 ? 4.510 -3.042 6.770 1.00 88.94 85 ARG A C 1
ATOM 680 O O . ARG A 1 85 ? 3.896 -3.643 7.656 1.00 88.94 85 ARG A O 1
ATOM 687 N N . ASP A 1 86 ? 5.281 -1.987 7.007 1.00 90.25 86 ASP A N 1
ATOM 688 C CA . ASP A 1 86 ? 5.450 -1.398 8.335 1.00 90.25 86 ASP A CA 1
ATOM 689 C C . ASP A 1 86 ? 4.107 -0.851 8.845 1.00 90.25 86 ASP A C 1
ATOM 691 O O . ASP A 1 86 ? 3.702 -1.159 9.967 1.00 90.25 86 ASP A O 1
ATOM 695 N N . ASN A 1 87 ? 3.357 -0.157 7.982 1.00 86.19 87 ASN A N 1
ATOM 696 C CA . ASN A 1 87 ? 2.006 0.322 8.273 1.00 86.19 87 ASN A CA 1
ATOM 697 C C . ASN A 1 87 ? 1.026 -0.821 8.572 1.00 86.19 87 ASN A C 1
ATOM 699 O O . ASN A 1 87 ? 0.356 -0.798 9.600 1.00 86.19 87 ASN A O 1
ATOM 703 N N . LEU A 1 88 ? 0.983 -1.859 7.730 1.00 85.44 88 LEU A N 1
ATOM 704 C CA . LEU A 1 88 ? 0.136 -3.038 7.950 1.00 85.44 88 LEU A CA 1
ATOM 705 C C . LEU A 1 88 ? 0.441 -3.712 9.298 1.00 85.44 88 LEU A C 1
ATOM 707 O O . LEU A 1 88 ? -0.477 -4.072 10.035 1.00 85.44 88 LEU A O 1
ATOM 711 N N . THR A 1 89 ? 1.726 -3.847 9.642 1.00 88.25 89 THR A N 1
ATOM 712 C CA . THR A 1 89 ? 2.161 -4.421 10.923 1.00 88.25 89 THR A CA 1
ATOM 713 C C . THR A 1 89 ? 1.696 -3.553 12.089 1.00 88.25 89 THR A C 1
ATOM 715 O O . THR A 1 89 ? 1.127 -4.072 13.051 1.00 88.25 89 THR A O 1
ATOM 718 N N . LEU A 1 90 ? 1.874 -2.234 11.991 1.00 86.94 90 LEU A N 1
ATOM 719 C CA . LEU A 1 90 ? 1.441 -1.283 13.011 1.00 86.94 90 LEU A CA 1
ATOM 720 C C . LEU A 1 90 ? -0.073 -1.370 13.250 1.00 86.94 90 LEU A C 1
ATOM 722 O O . LEU A 1 90 ? -0.493 -1.537 14.391 1.00 86.94 90 LEU A O 1
ATOM 726 N N . TRP A 1 91 ? -0.880 -1.388 12.190 1.00 85.81 91 TRP A N 1
ATOM 727 C CA . TRP A 1 91 ? -2.342 -1.481 12.288 1.00 85.81 91 TRP A CA 1
ATOM 728 C C . TRP A 1 91 ? -2.822 -2.813 12.871 1.00 85.81 91 TRP A C 1
ATOM 730 O O . TRP A 1 91 ? -3.741 -2.837 13.687 1.00 85.81 91 TRP A O 1
ATOM 740 N N . THR A 1 92 ? -2.179 -3.929 12.508 1.00 80.50 92 THR A N 1
ATOM 741 C CA . THR A 1 92 ? -2.492 -5.235 13.121 1.00 80.50 92 THR A CA 1
ATOM 742 C C . THR A 1 92 ? -2.101 -5.311 14.596 1.00 80.50 92 THR A C 1
ATOM 744 O O . THR A 1 92 ? -2.756 -6.017 15.359 1.00 80.50 92 THR A O 1
ATOM 747 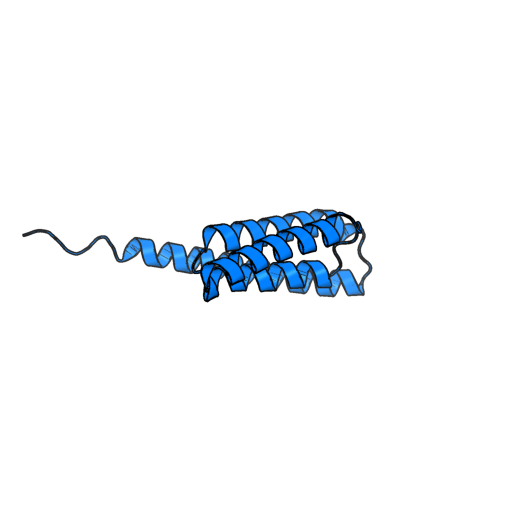N N . SER A 1 93 ? -1.071 -4.569 15.012 1.00 78.75 93 SER A N 1
ATOM 748 C CA . SER A 1 93 ? -0.643 -4.479 16.414 1.00 78.75 93 SER A CA 1
ATOM 749 C C . SER A 1 93 ? -1.618 -3.641 17.245 1.00 78.75 93 SER A C 1
ATOM 751 O O . SER A 1 93 ? -1.951 -4.016 18.365 1.00 78.75 93 SER A O 1
ATOM 753 N N . ASP A 1 94 ? -2.097 -2.534 16.676 1.00 71.38 94 ASP A N 1
ATOM 754 C CA . ASP A 1 94 ? -3.046 -1.604 17.298 1.00 71.38 94 ASP A CA 1
ATOM 755 C C . ASP A 1 94 ? -4.430 -2.258 17.467 1.00 71.38 94 ASP A C 1
ATOM 757 O O . ASP A 1 94 ? -4.984 -2.299 18.565 1.00 71.38 94 ASP A O 1
ATOM 761 N N . SER A 1 95 ? -4.924 -2.932 16.418 1.00 60.41 95 SER A N 1
ATOM 762 C CA . SER A 1 95 ? -6.173 -3.713 16.480 1.00 60.41 95 SER A CA 1
ATOM 763 C C . SER A 1 95 ? -6.097 -4.895 17.459 1.00 60.41 95 SER A C 1
ATOM 765 O O . SER A 1 95 ? -7.109 -5.289 18.038 1.00 60.41 95 SER A O 1
ATOM 767 N N . ALA A 1 96 ? -4.909 -5.478 17.667 1.00 54.47 96 ALA A N 1
ATOM 768 C CA . ALA A 1 96 ? -4.704 -6.525 18.670 1.00 54.47 96 ALA A CA 1
ATOM 769 C C . ALA A 1 96 ? -4.663 -5.972 20.109 1.00 54.47 96 ALA A C 1
ATOM 771 O O . ALA A 1 96 ? -5.005 -6.700 21.040 1.00 54.47 96 ALA A O 1
ATOM 772 N N . GLY A 1 97 ? -4.280 -4.702 20.289 1.00 46.28 97 GLY A N 1
ATOM 773 C CA . GLY A 1 97 ? -4.274 -4.004 21.578 1.00 46.28 97 GLY A CA 1
ATOM 774 C C . GLY A 1 97 ? -5.663 -3.557 22.048 1.00 46.28 97 GLY A C 1
ATOM 775 O O . GLY A 1 97 ? -5.948 -3.589 23.242 1.00 46.28 97 GLY A O 1
ATOM 776 N N . GLU A 1 98 ? -6.572 -3.216 21.132 1.00 45.28 98 GLU A N 1
ATOM 777 C CA . GLU A 1 98 ? -7.945 -2.823 21.497 1.00 45.28 98 GLU A CA 1
ATOM 778 C C . GLU A 1 98 ? -8.838 -4.015 21.895 1.00 45.28 98 GLU A C 1
ATOM 780 O O . GLU A 1 98 ? -9.815 -3.848 22.626 1.00 45.28 98 GLU A O 1
ATOM 785 N N . ALA A 1 99 ? -8.496 -5.242 21.485 1.00 40.06 99 ALA A N 1
ATOM 786 C CA . ALA A 1 99 ? -9.256 -6.442 21.848 1.00 40.06 99 ALA A CA 1
ATOM 787 C C . ALA A 1 99 ? -9.010 -6.926 23.293 1.00 40.06 99 ALA A C 1
ATOM 789 O O . ALA A 1 99 ? -9.801 -7.722 23.805 1.00 40.06 99 ALA A O 1
ATOM 790 N N . CYS A 1 100 ? -7.942 -6.471 23.962 1.00 33.03 100 CYS A N 1
ATOM 791 C CA . CYS A 1 100 ? -7.606 -6.901 25.325 1.00 33.03 100 CYS A CA 1
ATOM 792 C C . CYS A 1 100 ? -8.093 -5.977 26.455 1.00 33.03 100 CYS A C 1
ATOM 794 O O . CYS A 1 100 ? -8.063 -6.412 27.602 1.00 33.03 100 CYS A O 1
ATOM 796 N N . ASP A 1 101 ? -8.619 -4.781 26.170 1.00 35.53 101 ASP A N 1
ATOM 797 C CA . ASP A 1 101 ? -9.085 -3.840 27.213 1.00 35.53 101 ASP A CA 1
ATOM 798 C C . ASP A 1 101 ? -10.620 -3.806 27.404 1.00 35.53 101 ASP A C 1
ATOM 800 O O . ASP A 1 101 ? -11.154 -3.017 28.181 1.00 35.53 101 ASP A O 1
ATOM 804 N N . ALA A 1 102 ? -11.368 -4.686 26.726 1.00 39.47 102 ALA A N 1
ATOM 805 C CA . ALA A 1 102 ? -12.835 -4.736 26.809 1.00 39.47 102 ALA A CA 1
ATOM 806 C C . ALA A 1 102 ? -13.397 -5.851 27.721 1.00 39.47 102 ALA A C 1
ATOM 808 O O . ALA A 1 102 ? -14.609 -6.071 27.730 1.00 39.47 102 ALA A O 1
ATOM 809 N N . ALA A 1 103 ? -12.553 -6.572 28.473 1.00 41.78 103 ALA A N 1
ATOM 810 C CA . ALA A 1 103 ? -12.961 -7.778 29.208 1.00 41.78 1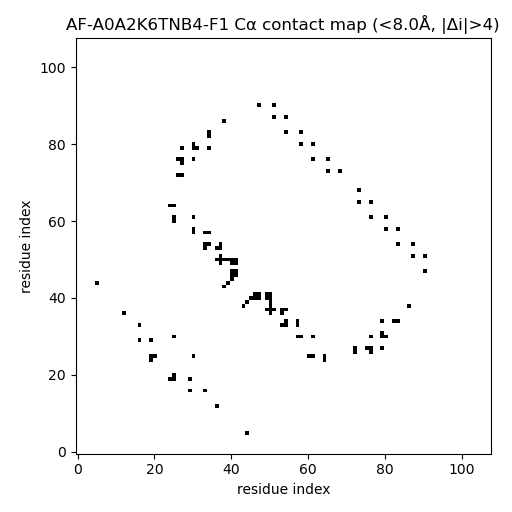03 ALA A CA 1
ATOM 811 C C . ALA A 1 103 ? -12.681 -7.781 30.724 1.00 41.78 103 ALA A C 1
ATOM 813 O O . ALA A 1 103 ? -12.721 -8.848 31.327 1.00 41.78 103 ALA A O 1
ATOM 814 N N . GLU A 1 104 ? -12.468 -6.634 31.377 1.00 44.09 104 GLU A N 1
ATOM 815 C CA . GLU A 1 104 ? -12.484 -6.570 32.849 1.00 44.09 104 GLU A CA 1
ATOM 816 C C . GLU A 1 104 ? -13.286 -5.367 33.349 1.00 44.09 104 GLU A C 1
ATOM 818 O O . GLU A 1 104 ? -12.771 -4.283 33.605 1.00 44.09 104 GLU A O 1
ATOM 823 N N . GLY A 1 105 ? -14.595 -5.562 33.503 1.00 47.06 105 GLY A N 1
ATOM 824 C CA . GLY A 1 105 ? -15.445 -4.545 34.106 1.00 47.06 105 GLY A CA 1
AT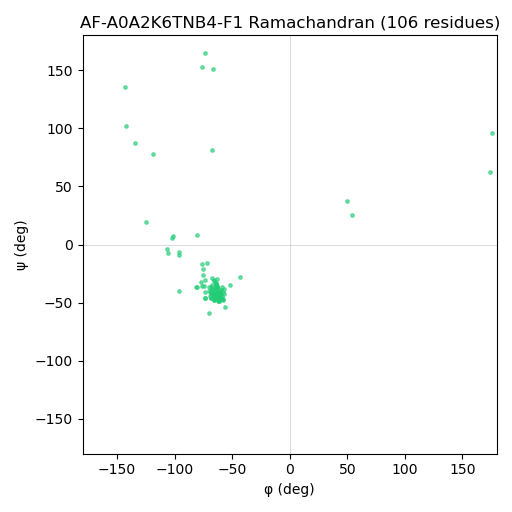OM 825 C C . GLY A 1 105 ? -16.919 -4.889 34.065 1.00 47.06 105 GLY A C 1
ATOM 826 O O . GLY A 1 105 ? -17.673 -4.185 33.407 1.00 47.06 105 GLY A O 1
ATOM 827 N N . THR A 1 106 ? -17.332 -5.976 34.722 1.00 42.88 106 THR A N 1
ATOM 828 C CA . THR A 1 106 ? -18.650 -6.126 35.378 1.00 42.88 106 THR A CA 1
ATOM 829 C C . THR A 1 106 ? -18.796 -7.545 35.920 1.00 42.88 106 THR A C 1
ATOM 831 O O . THR A 1 106 ? -19.251 -8.441 35.223 1.00 42.88 106 THR A O 1
ATOM 834 N N . GLU A 1 107 ? -18.494 -7.749 37.199 1.00 49.31 107 GLU A N 1
ATOM 835 C CA . GLU A 1 107 ? -19.286 -8.696 37.981 1.00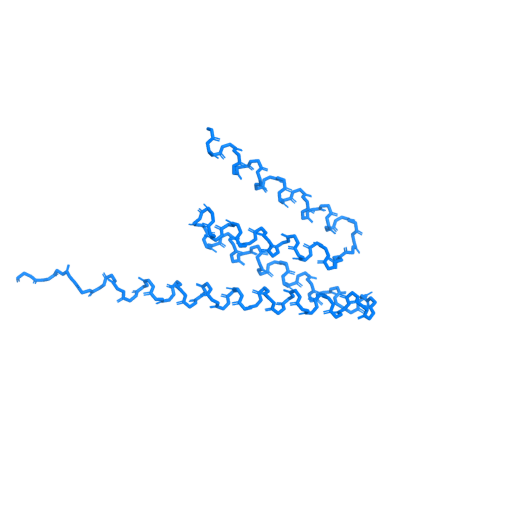 49.31 107 GLU A CA 1
ATOM 836 C C . GLU A 1 107 ? -19.442 -8.161 39.406 1.00 49.31 107 GLU A C 1
ATOM 838 O O . GLU A 1 107 ? -18.535 -7.547 39.967 1.00 49.31 107 GLU A O 1
ATOM 843 N N . ASN A 1 108 ? -20.682 -8.267 39.868 1.00 43.97 108 ASN A N 1
ATOM 844 C CA . ASN A 1 108 ? -21.348 -7.514 40.926 1.00 43.97 108 ASN A CA 1
ATOM 845 C C . ASN A 1 108 ? -21.271 -8.259 42.263 1.00 43.97 108 ASN A C 1
ATOM 847 O O . ASN A 1 108 ? -21.319 -9.509 42.223 1.00 43.97 108 ASN A O 1
#

Solvent-accessible surface area (backbone atoms only — not comparable to full-atom values): 6100 Å² total; per-residue (Å²): 115,70,66,59,56,53,51,49,50,50,50,49,48,53,51,52,51,48,48,36,63,67,71,74,54,83,41,45,66,50,52,48,49,40,46,56,49,19,50,43,28,36,75,74,64,70,34,55,68,60,13,48,54,44,37,50,52,48,46,56,56,47,60,74,49,52,86,76,49,53,77,67,50,37,55,49,34,53,52,49,46,49,52,44,51,52,50,53,51,50,52,56,51,52,60,57,55,62,69,69,75,78,78,82,89,86,86,133

Mean predicted aligned error: 10.6 Å

Nearest PDB structures (foldseek):
  4dat-assembly1_A-2  TM=7.999E-01  e=4.540E-07  Homo sapiens
  7obk-assembly1_A-2  TM=7.943E-01  e=4.812E-07  Homo sapiens
  7qik-assembly1_B  TM=7.957E-01  e=6.438E-07  Homo sapiens
  6zc9-assembly2_B  TM=7.970E-01  e=6.824E-07  Homo sapiens
  6twz-assembly1_B  TM=7.780E-01  e=1.026E-06  Homo sapiens